Protein AF-A0AA42CI33-F1 (afdb_monomer_lite)

Sequence (125 aa):
MQRDSITRRTQLEQTLAGVERRLQGVLRAIEHGAWNDTLRARLTELETSKVDLTAQLATLADPSPVRLHPNAASLYAAKVAELEVSLNAPEIRDEAAEALRSLIERVALTPDPTAPDGLAAELHG

pLDDT: mean 88.12, std 9.66, range [56.12, 96.5]

Secondary structure (DSSP, 8-state):
-HHHHHHHHHHHHHHHHHHHHHHHHHHHHHHTT---HHHHHHHHHHHHHHHHHHHHHHHS---------TTHHHHHHHHHHHHHHHHT-TTTHHHHHHHHHHT-SEEEEEE-TTSTTSEEEEEE-

Radius of gyration: 27.32 Å; chains: 1; bounding box: 61×34×72 Å

Foldseek 3Di:
DLVVLVVVLVVLVVVLVVLVVVLVVLVVCVVVVDDDPVSVVSNVVSVVSNVVSVVVNVPRDDNDPPDCDPCNVVVVVVVVVVVVVVCCPPVNVVVSVVVVVVQFPDKDWDQDPPDPVRIDIDTDD

Organism: NCBI:txid2991712

Structure (mmCIF, N/CA/C/O backbone):
data_AF-A0AA42CI33-F1
#
_entry.id   AF-A0AA42CI33-F1
#
loop_
_atom_site.group_PDB
_atom_site.id
_atom_site.type_symbol
_atom_site.label_atom_id
_atom_site.label_alt_id
_atom_site.label_comp_id
_atom_site.label_asym_id
_atom_site.label_entity_id
_atom_site.label_seq_id
_atom_site.pdbx_PDB_ins_code
_atom_site.Cartn_x
_atom_site.Cartn_y
_atom_site.Cartn_z
_atom_site.occupancy
_atom_site.B_iso_or_equiv
_atom_site.auth_seq_id
_atom_site.auth_comp_id
_atom_site.auth_asym_id
_atom_site.auth_atom_id
_atom_site.pdbx_PDB_model_num
ATOM 1 N N . MET A 1 1 ? 15.545 -9.056 6.100 1.00 56.12 1 MET A N 1
ATOM 2 C CA . MET A 1 1 ? 15.711 -10.185 5.156 1.00 56.12 1 MET A CA 1
ATOM 3 C C . MET A 1 1 ? 14.537 -10.305 4.174 1.00 56.12 1 MET A C 1
ATOM 5 O O . MET A 1 1 ? 14.764 -10.025 3.010 1.00 56.12 1 MET A O 1
ATOM 9 N N . GLN A 1 2 ? 13.290 -10.619 4.579 1.00 59.41 2 GLN A N 1
ATOM 10 C CA . GLN A 1 2 ? 12.142 -10.730 3.636 1.00 59.41 2 GLN A CA 1
ATOM 11 C C . GLN A 1 2 ? 11.670 -9.381 3.045 1.00 59.41 2 GLN A C 1
ATOM 13 O O . GLN A 1 2 ? 11.250 -9.308 1.897 1.00 59.41 2 GLN A O 1
ATOM 18 N N . ARG A 1 3 ? 11.717 -8.294 3.829 1.00 56.12 3 ARG A N 1
ATOM 19 C CA . ARG A 1 3 ? 11.337 -6.947 3.357 1.00 56.12 3 ARG A CA 1
ATOM 20 C C . ARG A 1 3 ? 12.325 -6.403 2.321 1.00 56.12 3 ARG A C 1
ATOM 22 O O . ARG A 1 3 ? 11.911 -5.799 1.340 1.00 56.12 3 ARG A O 1
ATOM 29 N N . ASP A 1 4 ? 13.610 -6.690 2.507 1.00 65.62 4 ASP A N 1
ATOM 30 C CA . ASP A 1 4 ? 14.683 -6.202 1.635 1.00 65.62 4 ASP A CA 1
ATOM 31 C C . ASP A 1 4 ? 14.653 -6.882 0.257 1.00 65.62 4 ASP A C 1
ATOM 33 O O . ASP A 1 4 ? 14.947 -6.243 -0.752 1.00 65.62 4 ASP A O 1
ATOM 37 N N . SER A 1 5 ? 14.243 -8.157 0.189 1.00 71.62 5 SER A N 1
ATOM 38 C CA . SER A 1 5 ? 14.094 -8.878 -1.082 1.00 71.62 5 SER A CA 1
ATOM 39 C C . SER A 1 5 ? 12.897 -8.389 -1.901 1.00 71.62 5 SER A C 1
ATOM 41 O O . SER A 1 5 ? 13.019 -8.267 -3.119 1.00 71.62 5 SER A O 1
ATOM 43 N N . ILE A 1 6 ? 11.779 -8.046 -1.250 1.00 76.81 6 ILE A N 1
ATOM 44 C CA . ILE A 1 6 ? 10.595 -7.475 -1.912 1.00 76.81 6 ILE A CA 1
ATOM 45 C C . ILE A 1 6 ? 10.932 -6.103 -2.498 1.00 76.81 6 ILE A C 1
ATOM 47 O O . ILE A 1 6 ? 10.745 -5.896 -3.692 1.00 76.81 6 ILE A O 1
ATOM 51 N N . THR A 1 7 ? 11.509 -5.196 -1.701 1.00 80.81 7 THR A N 1
ATOM 52 C CA . THR A 1 7 ? 11.899 -3.856 -2.173 1.00 80.81 7 THR A CA 1
ATOM 53 C C . THR A 1 7 ? 12.873 -3.934 -3.349 1.00 80.81 7 THR A C 1
ATOM 55 O O . THR A 1 7 ? 12.708 -3.224 -4.342 1.00 80.81 7 THR A O 1
ATOM 58 N N . ARG A 1 8 ? 13.859 -4.839 -3.277 1.00 83.88 8 ARG A N 1
ATOM 59 C CA . ARG A 1 8 ? 14.834 -5.052 -4.354 1.00 83.88 8 ARG A CA 1
ATOM 60 C C . ARG A 1 8 ? 14.186 -5.591 -5.630 1.00 83.88 8 ARG A C 1
ATOM 62 O O . ARG A 1 8 ? 14.537 -5.134 -6.715 1.00 83.88 8 ARG A O 1
ATOM 69 N N . ARG A 1 9 ? 13.235 -6.524 -5.518 1.00 85.56 9 ARG A N 1
ATOM 70 C CA . ARG A 1 9 ? 12.482 -7.041 -6.669 1.00 85.56 9 ARG A CA 1
ATOM 71 C C . ARG A 1 9 ? 11.644 -5.942 -7.323 1.00 85.56 9 ARG A C 1
ATOM 73 O O . ARG A 1 9 ? 11.772 -5.738 -8.526 1.00 85.56 9 ARG A O 1
ATOM 80 N N . THR A 1 10 ? 10.884 -5.176 -6.537 1.00 86.88 10 THR A N 1
ATOM 81 C CA . THR A 1 10 ? 10.067 -4.058 -7.037 1.00 86.88 10 THR A CA 1
ATOM 82 C C . THR A 1 10 ? 10.913 -3.027 -7.787 1.00 86.88 10 THR A C 1
ATOM 84 O O . THR A 1 10 ? 10.518 -2.542 -8.846 1.00 86.88 10 THR A O 1
ATOM 87 N N . GLN A 1 11 ? 12.106 -2.703 -7.278 1.00 88.62 11 GLN A N 1
ATOM 88 C CA . GLN A 1 11 ? 13.014 -1.760 -7.934 1.00 88.62 11 GLN A CA 1
ATOM 89 C C . GLN A 1 11 ? 13.533 -2.286 -9.286 1.00 88.62 11 GLN A C 1
ATOM 91 O O . GLN A 1 11 ? 13.619 -1.528 -10.259 1.00 88.62 11 GLN A O 1
ATOM 96 N N . LEU A 1 12 ? 13.850 -3.582 -9.377 1.00 89.94 12 LEU A N 1
ATOM 97 C CA . LEU A 1 12 ? 14.273 -4.218 -10.629 1.00 89.94 12 LEU A CA 1
ATOM 98 C C . LEU A 1 12 ? 13.130 -4.288 -11.652 1.00 89.94 12 LEU A C 1
ATOM 100 O O . LEU A 1 12 ? 13.354 -3.979 -12.820 1.00 89.94 12 LEU A O 1
ATOM 104 N N . GLU A 1 13 ? 11.905 -4.599 -11.222 1.00 90.25 13 GLU A N 1
ATOM 105 C CA . GLU A 1 13 ? 10.705 -4.596 -12.075 1.00 90.25 13 GLU A CA 1
ATOM 106 C C . GLU A 1 13 ? 10.411 -3.194 -12.638 1.00 90.25 13 GLU A C 1
ATOM 108 O O . GLU A 1 13 ? 10.173 -3.039 -13.837 1.00 90.25 13 GLU A O 1
ATOM 113 N N . GLN A 1 14 ? 10.508 -2.146 -11.812 1.00 92.38 14 GLN A N 1
ATOM 114 C CA . GLN A 1 14 ? 10.354 -0.757 -12.266 1.00 92.38 14 GLN A CA 1
ATOM 115 C C . GLN A 1 14 ? 11.426 -0.358 -13.287 1.00 92.38 14 GLN A C 1
ATOM 117 O O . GLN A 1 14 ? 11.131 0.322 -14.277 1.00 92.38 14 GLN A O 1
ATOM 122 N N . THR A 1 15 ? 12.669 -0.789 -13.058 1.00 92.00 15 THR A N 1
ATOM 123 C CA . THR A 1 15 ? 13.790 -0.529 -13.968 1.00 92.00 15 THR A CA 1
ATOM 124 C C . THR A 1 15 ? 13.574 -1.240 -15.306 1.00 92.00 15 THR A C 1
ATOM 126 O O . THR A 1 15 ? 13.694 -0.604 -16.357 1.00 92.00 15 THR A O 1
ATOM 129 N N . LEU A 1 16 ? 13.161 -2.512 -15.279 1.00 93.50 16 LEU A N 1
ATOM 130 C CA . LEU A 1 16 ? 12.819 -3.299 -16.466 1.00 93.50 16 LEU A CA 1
ATOM 131 C C . LEU A 1 16 ? 11.687 -2.640 -17.267 1.00 93.50 16 LEU A C 1
ATOM 133 O O . LEU A 1 16 ? 11.844 -2.396 -18.462 1.00 93.50 16 LEU A O 1
ATOM 137 N N . ALA A 1 17 ? 10.603 -2.228 -16.605 1.00 93.31 17 ALA A N 1
ATOM 138 C CA . ALA A 1 17 ? 9.501 -1.508 -17.245 1.00 93.31 17 ALA A CA 1
ATOM 139 C C . ALA A 1 17 ? 9.942 -0.162 -17.859 1.00 93.31 17 ALA A C 1
ATOM 141 O O . ALA A 1 17 ? 9.371 0.319 -18.842 1.00 93.31 17 ALA A O 1
ATO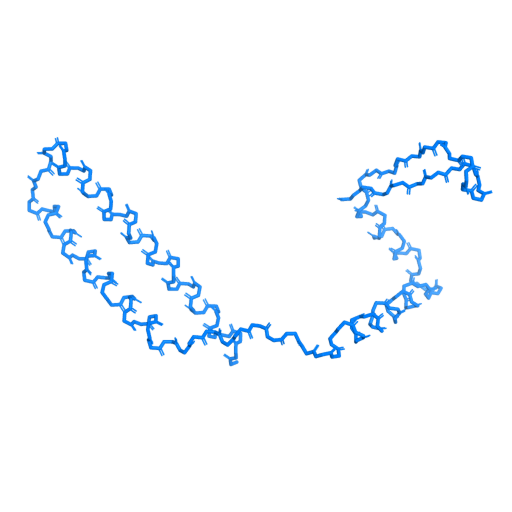M 142 N N . GLY A 1 18 ? 10.955 0.493 -17.284 1.00 95.38 18 GLY A N 1
ATOM 143 C CA . GLY A 1 18 ? 11.588 1.679 -17.866 1.00 95.38 18 GLY A CA 1
ATOM 144 C C . GLY A 1 18 ? 12.358 1.370 -19.153 1.00 95.38 18 GLY A C 1
ATOM 145 O O . GLY A 1 18 ? 12.221 2.098 -20.139 1.00 95.38 18 GLY A O 1
ATOM 146 N N . VAL A 1 19 ? 13.138 0.287 -19.161 1.00 94.94 19 VAL A N 1
ATOM 147 C CA . VAL A 1 19 ? 13.888 -0.190 -20.335 1.00 94.94 19 VAL A CA 1
ATOM 148 C C . VAL A 1 19 ? 12.939 -0.602 -21.460 1.00 94.94 19 VAL A C 1
ATOM 150 O O . VAL A 1 19 ? 13.131 -0.183 -22.599 1.00 94.94 19 VAL A O 1
ATOM 153 N N . GLU A 1 20 ? 11.863 -1.326 -21.152 1.00 94.06 20 GLU A N 1
ATOM 154 C CA . GLU A 1 20 ? 10.869 -1.747 -22.144 1.00 94.06 20 GLU A CA 1
ATOM 155 C C . GLU A 1 20 ? 10.150 -0.563 -22.794 1.00 94.06 20 GLU A C 1
ATOM 157 O O . GLU A 1 20 ? 9.990 -0.534 -24.014 1.00 94.06 20 GLU A O 1
ATOM 162 N N . ARG A 1 21 ? 9.797 0.472 -22.021 1.00 96.44 21 ARG A N 1
ATOM 163 C CA . ARG A 1 21 ? 9.240 1.715 -22.582 1.00 96.44 21 ARG A CA 1
ATOM 164 C C . ARG A 1 21 ? 10.211 2.410 -23.537 1.00 96.44 21 ARG A C 1
ATOM 166 O O . ARG A 1 21 ? 9.787 2.932 -24.566 1.00 96.44 21 ARG A O 1
ATOM 173 N N . ARG A 1 22 ? 11.509 2.414 -23.223 1.00 93.69 22 ARG A N 1
ATOM 174 C CA . ARG A 1 22 ? 12.544 2.992 -24.097 1.00 93.69 22 ARG A CA 1
ATOM 175 C C . ARG A 1 22 ? 12.733 2.166 -25.370 1.00 93.69 22 ARG A C 1
ATOM 177 O O . ARG A 1 22 ? 12.829 2.763 -26.436 1.00 93.69 22 ARG A O 1
ATOM 184 N N . LEU A 1 23 ? 12.716 0.833 -25.274 1.00 93.12 23 LEU A N 1
ATOM 185 C CA . LEU A 1 23 ? 12.732 -0.068 -26.435 1.00 93.12 23 LEU A CA 1
ATOM 186 C C . LEU A 1 23 ? 11.547 0.205 -27.361 1.00 93.12 23 LEU A C 1
ATOM 188 O O . LEU A 1 23 ? 11.740 0.401 -28.555 1.00 93.12 23 LEU A O 1
ATOM 192 N N . GLN A 1 24 ? 10.339 0.316 -26.804 1.00 92.31 24 GLN A N 1
ATOM 193 C CA . GLN A 1 24 ? 9.140 0.682 -27.564 1.00 92.31 24 GLN A CA 1
ATOM 194 C C . GLN A 1 24 ? 9.291 2.039 -28.266 1.00 92.31 24 GLN A C 1
ATOM 196 O O . GLN A 1 24 ? 8.864 2.195 -29.406 1.00 92.31 24 GLN A O 1
ATOM 201 N N . GLY A 1 25 ? 9.931 3.019 -27.622 1.00 90.88 25 GLY A N 1
ATOM 202 C CA . GLY A 1 25 ? 10.237 4.309 -28.244 1.00 90.88 25 GLY A CA 1
ATOM 203 C C . GLY A 1 25 ? 11.210 4.200 -29.423 1.00 90.88 25 GLY A C 1
ATOM 204 O O . GLY A 1 25 ? 10.977 4.813 -30.463 1.00 90.88 25 GLY A O 1
ATOM 205 N N . VAL A 1 26 ? 12.270 3.396 -29.286 1.00 89.06 26 VAL A N 1
ATOM 206 C CA . VAL A 1 26 ? 13.230 3.139 -30.375 1.00 89.06 26 VAL A CA 1
ATOM 207 C C . VAL A 1 26 ? 12.549 2.417 -31.539 1.00 89.06 26 VAL A C 1
ATOM 209 O O . VAL A 1 26 ? 12.728 2.826 -32.680 1.00 89.06 26 VAL A O 1
ATOM 212 N N . LEU A 1 27 ? 11.715 1.411 -31.264 1.00 88.38 27 LEU A N 1
ATOM 213 C CA . LEU A 1 27 ? 10.955 0.695 -32.294 1.00 88.38 27 LEU A CA 1
ATOM 214 C C . LEU A 1 27 ? 10.024 1.630 -33.076 1.00 88.38 27 LEU A C 1
ATOM 216 O O . LEU A 1 27 ? 10.053 1.618 -34.302 1.00 88.38 27 LEU A O 1
ATOM 220 N N . ARG A 1 28 ? 9.287 2.519 -32.399 1.00 89.69 28 ARG A N 1
ATOM 221 C CA . ARG A 1 28 ? 8.460 3.530 -33.085 1.00 89.69 28 ARG A CA 1
ATOM 222 C C . ARG A 1 28 ? 9.283 4.472 -33.960 1.00 89.69 28 ARG A C 1
ATOM 224 O O . ARG A 1 28 ? 8.854 4.835 -35.048 1.00 89.69 28 ARG A O 1
ATOM 231 N N . ALA A 1 29 ? 10.470 4.881 -33.512 1.00 87.00 29 ALA A N 1
ATOM 232 C CA . ALA A 1 29 ? 11.346 5.717 -34.331 1.00 87.00 29 ALA A CA 1
ATOM 233 C C . ALA A 1 29 ? 11.754 4.998 -35.632 1.00 87.00 29 ALA A C 1
ATOM 235 O O . ALA A 1 29 ? 11.756 5.616 -36.697 1.00 87.00 29 ALA A O 1
ATOM 236 N N . ILE A 1 30 ? 12.010 3.687 -35.557 1.00 86.94 30 ILE A N 1
ATOM 237 C CA . ILE A 1 30 ? 12.303 2.839 -36.721 1.00 86.94 30 ILE A CA 1
ATOM 238 C C . ILE A 1 30 ? 11.090 2.746 -37.653 1.00 86.94 30 ILE A C 1
ATOM 240 O O . ILE A 1 30 ? 11.249 2.899 -38.862 1.00 86.94 30 ILE A O 1
ATOM 244 N N . GLU A 1 31 ? 9.884 2.549 -37.112 1.00 86.69 31 GLU A N 1
ATOM 245 C CA . GLU A 1 31 ? 8.633 2.530 -37.892 1.00 86.69 31 GLU A CA 1
ATOM 246 C C . GLU A 1 31 ? 8.412 3.838 -38.667 1.00 86.69 31 GLU A C 1
ATOM 248 O O . GLU A 1 31 ? 7.907 3.826 -39.788 1.00 86.69 31 GLU A O 1
ATOM 253 N N . HIS A 1 32 ? 8.850 4.967 -38.107 1.00 85.94 32 HIS A N 1
ATOM 254 C CA . HIS A 1 32 ? 8.818 6.277 -38.759 1.00 85.94 32 HIS A CA 1
ATOM 255 C C . HIS A 1 32 ? 10.019 6.550 -39.686 1.00 85.94 32 HIS A C 1
ATOM 257 O O . HIS A 1 32 ? 10.188 7.673 -40.159 1.00 85.94 32 HIS A O 1
ATOM 263 N N . GLY A 1 33 ? 10.848 5.540 -39.969 1.00 83.62 33 GLY A N 1
ATOM 264 C CA . GLY A 1 33 ? 11.967 5.624 -40.910 1.00 83.62 33 GLY A CA 1
ATOM 265 C C . GLY A 1 33 ? 13.245 6.241 -40.338 1.00 83.62 33 GLY A C 1
ATOM 266 O O . GLY A 1 33 ? 14.208 6.446 -41.078 1.00 83.62 33 GLY A O 1
ATOM 267 N N . ALA A 1 34 ? 13.298 6.523 -39.033 1.00 78.62 34 ALA A N 1
ATOM 268 C CA . ALA A 1 34 ? 14.513 6.978 -38.373 1.00 78.62 34 ALA A CA 1
ATOM 269 C C . ALA A 1 34 ? 15.365 5.762 -37.979 1.00 78.62 34 ALA A C 1
ATOM 271 O O . ALA A 1 34 ? 15.168 5.157 -36.928 1.00 78.62 34 ALA A O 1
ATOM 272 N N . TRP A 1 35 ? 16.333 5.405 -38.826 1.00 85.06 35 TRP A N 1
ATOM 273 C CA . TRP A 1 35 ? 17.357 4.407 -38.513 1.00 85.06 35 TRP A CA 1
ATOM 274 C C . TRP A 1 35 ? 18.751 4.984 -38.735 1.00 85.06 35 TRP A C 1
ATOM 276 O O . TRP A 1 35 ? 19.067 5.487 -39.811 1.00 85.06 35 TRP A O 1
ATOM 286 N N . ASN A 1 36 ? 19.589 4.917 -37.704 1.00 87.81 36 ASN A N 1
ATOM 287 C CA . ASN A 1 36 ? 20.984 5.342 -37.747 1.00 87.81 36 ASN A CA 1
ATOM 288 C C . ASN A 1 36 ? 21.820 4.505 -36.766 1.00 87.81 36 ASN A C 1
ATOM 290 O O . ASN A 1 36 ? 21.280 3.779 -35.926 1.00 87.81 36 ASN A O 1
ATOM 294 N N . ASP A 1 37 ? 23.144 4.614 -36.858 1.00 85.69 37 ASP A N 1
ATOM 295 C CA . ASP A 1 37 ? 24.057 3.817 -36.031 1.00 85.69 37 ASP A CA 1
ATOM 296 C C . ASP A 1 37 ? 23.917 4.106 -34.529 1.00 85.69 37 ASP A C 1
ATOM 298 O O . ASP A 1 37 ? 24.097 3.210 -33.704 1.00 85.69 37 ASP A O 1
ATOM 302 N N . THR A 1 38 ? 23.504 5.320 -34.157 1.00 86.38 38 THR A N 1
ATOM 303 C CA . THR A 1 38 ? 23.209 5.679 -32.764 1.00 86.38 38 THR A CA 1
ATOM 304 C C . THR A 1 38 ? 21.994 4.921 -32.224 1.00 86.38 38 THR A C 1
ATOM 306 O O . THR A 1 38 ? 22.033 4.418 -31.102 1.00 86.38 38 THR A O 1
ATOM 309 N N . LEU A 1 39 ? 20.925 4.792 -33.015 1.00 86.94 39 LEU A N 1
ATOM 310 C CA . LEU A 1 39 ? 19.729 4.033 -32.644 1.00 86.94 39 LEU A CA 1
ATOM 311 C C . LEU A 1 39 ? 20.012 2.536 -32.571 1.00 86.94 39 LEU A C 1
ATOM 313 O O . LEU A 1 39 ? 19.529 1.882 -31.650 1.00 86.94 39 LEU A O 1
ATOM 317 N N . ARG A 1 40 ? 20.845 2.010 -33.476 1.00 86.62 40 ARG A N 1
ATOM 318 C CA . ARG A 1 40 ? 21.327 0.626 -33.407 1.00 86.62 40 ARG A CA 1
ATOM 319 C C . ARG A 1 40 ? 22.074 0.368 -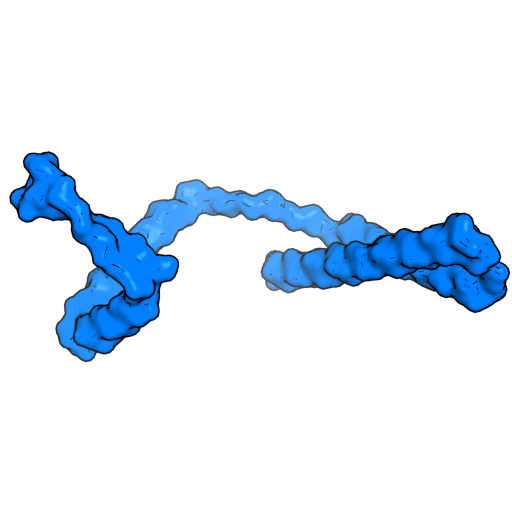32.098 1.00 86.62 40 ARG A C 1
ATOM 321 O O . ARG A 1 40 ? 21.730 -0.567 -31.385 1.00 86.62 40 ARG A O 1
ATOM 328 N N . ALA A 1 41 ? 23.048 1.215 -31.758 1.00 89.69 41 ALA A N 1
ATOM 329 C CA . ALA A 1 41 ? 23.810 1.084 -30.517 1.00 89.69 41 ALA A CA 1
ATOM 330 C C . ALA A 1 41 ? 22.903 1.171 -29.278 1.00 89.69 41 ALA A C 1
ATOM 332 O O . ALA A 1 41 ? 23.026 0.366 -28.354 1.00 89.69 41 ALA A O 1
ATOM 333 N N . ARG A 1 42 ? 21.940 2.103 -29.287 1.00 89.56 42 ARG A N 1
ATOM 334 C CA . ARG A 1 42 ? 20.972 2.265 -28.199 1.00 89.56 42 ARG A CA 1
ATOM 335 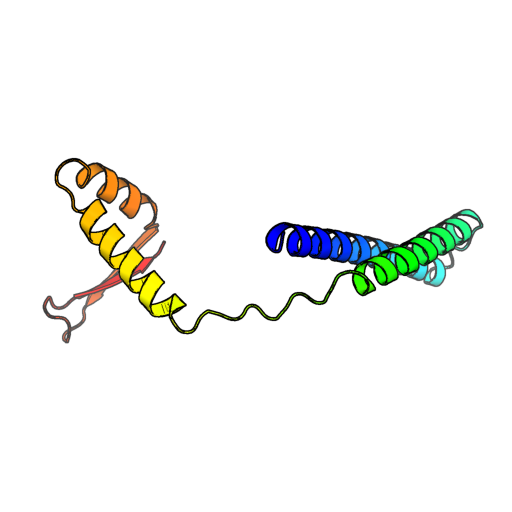C C . ARG A 1 42 ? 20.033 1.068 -28.059 1.00 89.56 42 ARG A C 1
ATOM 337 O O . ARG A 1 42 ? 19.708 0.690 -26.937 1.00 89.56 42 ARG A O 1
ATOM 344 N N . LEU A 1 43 ? 19.595 0.479 -29.171 1.00 91.75 43 LEU A N 1
ATOM 345 C CA . LEU A 1 43 ? 18.775 -0.730 -29.174 1.00 91.75 43 LEU A CA 1
ATOM 346 C C . LEU A 1 43 ? 19.537 -1.896 -28.533 1.00 91.75 43 LEU A C 1
ATOM 348 O O . LEU A 1 43 ? 19.033 -2.492 -27.587 1.00 91.75 43 LEU A O 1
ATOM 352 N N . THR A 1 44 ? 20.775 -2.148 -28.968 1.00 92.69 44 THR A N 1
ATOM 353 C CA . THR A 1 44 ? 21.626 -3.213 -28.413 1.00 92.69 44 THR A CA 1
ATOM 354 C C . THR A 1 44 ? 21.880 -3.037 -26.913 1.00 92.69 44 THR A C 1
ATOM 356 O O . THR A 1 44 ? 21.814 -4.004 -26.153 1.00 92.69 44 THR A O 1
ATOM 359 N N . GLU A 1 45 ? 22.134 -1.807 -26.459 1.00 94.38 45 GLU A N 1
ATOM 360 C CA . GLU A 1 45 ? 22.310 -1.492 -25.035 1.00 94.38 45 GLU A CA 1
ATOM 361 C C . GLU A 1 45 ? 21.045 -1.819 -24.224 1.00 94.38 45 GLU A C 1
ATOM 363 O O . GLU A 1 45 ? 21.112 -2.482 -23.187 1.00 94.38 45 GLU A O 1
ATOM 368 N N . LEU A 1 46 ? 19.877 -1.385 -24.708 1.00 94.00 46 LEU A N 1
ATOM 369 C CA . LEU A 1 46 ? 18.602 -1.617 -24.033 1.00 94.00 46 LEU A CA 1
ATOM 370 C C . LEU A 1 46 ? 18.211 -3.101 -24.024 1.00 94.00 46 LEU A C 1
ATOM 372 O O . LEU A 1 46 ? 17.700 -3.582 -23.014 1.00 94.00 46 LEU A O 1
ATOM 376 N N . GLU A 1 47 ? 18.472 -3.837 -25.104 1.00 93.31 47 GLU A N 1
ATOM 377 C CA . GLU A 1 47 ? 18.260 -5.288 -25.166 1.00 93.31 47 GLU A CA 1
ATOM 378 C C . GLU A 1 47 ? 19.162 -6.027 -24.174 1.00 93.31 47 GLU A C 1
ATOM 380 O O . GLU A 1 47 ? 18.687 -6.880 -23.424 1.00 93.31 47 GLU A O 1
ATOM 385 N N . THR A 1 48 ? 20.437 -5.642 -24.093 1.00 95.88 48 THR A N 1
ATOM 386 C CA . THR A 1 48 ? 21.384 -6.212 -23.123 1.00 95.88 48 THR A CA 1
ATOM 387 C C . THR A 1 48 ? 20.924 -5.946 -21.690 1.00 95.88 48 THR A C 1
ATOM 389 O O . THR A 1 48 ? 20.873 -6.861 -20.868 1.00 95.88 48 THR A O 1
ATOM 392 N N . SER A 1 49 ? 20.512 -4.709 -21.397 1.00 93.38 49 SER A N 1
ATOM 393 C CA . SER A 1 49 ? 19.984 -4.337 -20.082 1.00 93.38 49 SER A CA 1
ATOM 394 C C . SER A 1 49 ? 18.703 -5.104 -19.739 1.00 93.38 49 SER A C 1
ATOM 396 O O . SER A 1 49 ? 18.543 -5.544 -18.602 1.00 93.38 49 SER A O 1
ATOM 398 N N . LYS A 1 50 ? 17.811 -5.331 -20.714 1.00 94.06 50 LYS A N 1
ATOM 399 C CA . LYS A 1 50 ? 16.604 -6.146 -20.525 1.00 94.06 50 LYS A CA 1
ATOM 400 C C . LYS A 1 50 ? 16.956 -7.580 -20.125 1.00 94.06 50 LYS A C 1
ATOM 402 O O . LYS A 1 50 ? 16.362 -8.104 -19.182 1.00 94.06 50 LYS A O 1
ATOM 407 N N . VAL A 1 51 ? 17.897 -8.207 -20.832 1.00 95.38 51 VAL A N 1
ATOM 408 C CA . VAL A 1 51 ? 18.336 -9.583 -20.551 1.00 95.38 51 VAL A CA 1
ATOM 409 C C . VAL A 1 51 ? 18.910 -9.688 -19.140 1.00 95.38 51 VAL A C 1
ATOM 411 O O . VAL A 1 51 ? 18.487 -10.557 -18.379 1.00 95.38 51 VAL A O 1
ATOM 414 N N . ASP A 1 52 ? 19.803 -8.772 -18.766 1.00 93.38 52 ASP A N 1
ATOM 415 C CA . ASP A 1 52 ? 20.438 -8.770 -17.447 1.00 93.38 52 ASP A CA 1
ATOM 416 C C . ASP A 1 52 ? 19.422 -8.566 -16.310 1.00 93.38 52 ASP A C 1
ATOM 418 O O . ASP A 1 52 ? 19.370 -9.350 -15.364 1.00 93.38 52 ASP A O 1
ATOM 422 N N . LEU A 1 53 ? 18.525 -7.581 -16.435 1.00 92.62 53 LEU A N 1
ATOM 423 C CA . LEU A 1 53 ? 17.475 -7.330 -15.440 1.00 92.62 53 LEU A CA 1
ATOM 424 C C . LEU A 1 53 ? 16.516 -8.519 -15.292 1.00 92.62 53 LEU A C 1
ATOM 426 O O . LEU A 1 53 ? 16.109 -8.853 -14.178 1.00 92.62 53 LEU A O 1
ATOM 430 N N . THR A 1 54 ? 16.176 -9.181 -16.400 1.00 90.31 54 THR A N 1
ATOM 431 C CA . THR A 1 54 ? 15.309 -10.368 -16.383 1.00 90.31 54 THR A CA 1
ATOM 432 C C . THR A 1 54 ? 16.007 -11.548 -15.705 1.00 90.31 54 THR A C 1
ATOM 434 O O . THR A 1 54 ? 15.390 -12.246 -14.902 1.00 90.31 54 THR A O 1
ATOM 437 N N . ALA A 1 55 ? 17.304 -11.744 -15.964 1.00 90.88 55 ALA A N 1
ATOM 438 C CA . ALA A 1 55 ? 18.101 -12.767 -15.294 1.00 90.88 55 ALA A CA 1
ATOM 439 C C . ALA A 1 55 ? 18.200 -12.498 -13.784 1.00 90.88 55 ALA A C 1
ATOM 441 O O . ALA A 1 55 ? 17.947 -13.395 -12.982 1.00 90.88 55 ALA A O 1
ATOM 442 N N . GLN A 1 56 ? 18.474 -11.253 -13.379 1.00 89.00 56 GLN A N 1
ATOM 443 C CA . GLN A 1 56 ? 18.497 -10.856 -11.968 1.00 89.00 56 GLN A CA 1
ATOM 444 C C . GLN A 1 56 ? 17.151 -11.118 -11.274 1.00 89.00 56 GLN A C 1
ATOM 446 O O . GLN A 1 56 ? 17.126 -11.674 -10.173 1.00 89.00 56 GLN A O 1
ATOM 451 N N . LEU A 1 57 ? 16.029 -10.789 -11.922 1.00 88.19 57 LEU A N 1
ATOM 452 C CA . LEU A 1 57 ? 14.690 -11.087 -11.404 1.00 88.19 57 LEU A CA 1
ATOM 453 C C . LEU A 1 57 ? 14.429 -12.589 -11.267 1.00 88.19 57 LEU A C 1
ATOM 455 O O . LEU A 1 57 ? 13.845 -13.000 -10.269 1.00 88.19 57 LEU A O 1
ATOM 459 N N . ALA A 1 58 ? 14.900 -13.407 -12.211 1.00 86.12 58 ALA A N 1
ATOM 460 C CA . ALA A 1 58 ? 14.774 -14.862 -12.139 1.00 86.12 58 ALA A CA 1
ATOM 461 C C . ALA A 1 58 ? 15.605 -15.479 -10.997 1.00 86.12 58 ALA A C 1
ATOM 463 O O . ALA A 1 58 ? 15.220 -16.508 -10.444 1.00 86.12 58 ALA A O 1
ATOM 464 N N . THR A 1 59 ? 16.730 -14.857 -10.618 1.00 85.00 59 THR A N 1
ATOM 465 C CA . THR A 1 59 ? 17.536 -15.305 -9.464 1.00 85.00 59 THR A CA 1
ATOM 466 C C . THR A 1 59 ? 16.952 -14.907 -8.109 1.00 85.00 59 THR A C 1
ATOM 468 O O . THR A 1 59 ? 17.280 -15.521 -7.092 1.00 85.00 59 THR A O 1
ATOM 471 N N . LEU A 1 60 ? 16.084 -13.893 -8.068 1.00 79.50 60 LEU A N 1
ATOM 472 C CA . LEU A 1 60 ? 15.359 -13.537 -6.856 1.00 79.50 60 LEU A CA 1
ATOM 473 C C . LEU A 1 60 ? 14.240 -14.556 -6.651 1.00 79.50 60 LEU A C 1
ATOM 475 O O . LEU A 1 60 ? 13.300 -14.606 -7.441 1.00 79.50 60 LEU A O 1
ATOM 479 N N . ALA A 1 61 ? 14.350 -15.356 -5.583 1.00 64.62 61 ALA A N 1
ATOM 480 C CA . ALA A 1 61 ? 13.313 -16.303 -5.182 1.00 64.62 61 ALA A CA 1
ATOM 481 C C . ALA A 1 61 ? 11.939 -15.624 -5.240 1.00 64.62 61 ALA A C 1
ATOM 483 O O . ALA A 1 61 ? 11.780 -14.510 -4.726 1.00 64.62 61 ALA A O 1
ATOM 484 N N . ASP A 1 62 ? 10.981 -16.285 -5.895 1.00 64.25 62 ASP A N 1
ATOM 485 C CA . ASP A 1 62 ? 9.630 -15.760 -6.064 1.00 64.25 62 ASP A CA 1
ATOM 486 C C . ASP A 1 62 ? 9.105 -15.334 -4.687 1.00 64.25 62 ASP A C 1
ATOM 488 O O . ASP A 1 62 ? 9.279 -16.092 -3.718 1.00 64.25 62 ASP A O 1
ATOM 492 N N . PRO A 1 63 ? 8.555 -14.113 -4.535 1.00 58.84 63 PRO A N 1
ATOM 493 C CA . PRO A 1 63 ? 8.045 -13.691 -3.248 1.00 58.84 63 PRO A CA 1
ATOM 494 C C . PRO A 1 63 ? 6.979 -14.705 -2.854 1.00 58.84 63 PRO A C 1
ATOM 496 O O . PRO A 1 63 ? 5.928 -14.790 -3.486 1.00 58.84 63 PRO A O 1
ATOM 499 N N . SER A 1 64 ? 7.291 -15.515 -1.836 1.00 58.59 64 SER A N 1
ATOM 500 C CA . SER A 1 64 ? 6.342 -16.469 -1.271 1.00 58.59 64 SER A CA 1
ATOM 501 C C . SER A 1 64 ? 5.020 -15.728 -1.088 1.00 58.59 64 SER A C 1
ATOM 503 O O . SER A 1 64 ? 5.058 -14.614 -0.542 1.00 58.59 64 SER A O 1
ATOM 505 N N . PRO A 1 65 ? 3.890 -16.271 -1.583 1.00 63.62 65 PRO A N 1
ATOM 506 C CA . PRO A 1 65 ? 2.613 -15.583 -1.509 1.00 63.62 65 PRO A CA 1
ATOM 507 C C . PRO A 1 65 ? 2.429 -15.104 -0.078 1.00 63.62 65 PRO A C 1
ATOM 509 O O . PRO A 1 65 ? 2.716 -15.860 0.856 1.00 63.62 65 PRO A O 1
ATOM 512 N N . VAL A 1 66 ? 2.026 -13.841 0.094 1.00 65.00 66 VAL A N 1
ATOM 513 C CA . VAL A 1 66 ? 1.798 -13.256 1.417 1.00 65.00 66 VAL A CA 1
ATOM 514 C C . VAL A 1 66 ? 0.758 -14.123 2.121 1.00 65.00 66 VAL A C 1
ATOM 516 O O . VAL A 1 66 ? -0.444 -13.981 1.918 1.00 65.00 66 VAL A O 1
ATOM 519 N N . ARG A 1 67 ? 1.228 -15.083 2.918 1.00 64.38 67 ARG A N 1
ATOM 520 C CA . ARG A 1 67 ? 0.369 -15.928 3.731 1.00 64.38 67 ARG A CA 1
ATOM 521 C C . ARG A 1 67 ? 0.008 -15.110 4.949 1.00 64.38 67 ARG A C 1
ATOM 523 O O . ARG A 1 67 ? 0.826 -14.945 5.853 1.00 64.38 67 ARG A O 1
ATOM 530 N N . LEU A 1 68 ? -1.216 -14.592 4.960 1.00 68.38 68 LEU A N 1
ATOM 531 C CA . LEU A 1 68 ? -1.811 -14.090 6.187 1.00 68.38 68 LEU A CA 1
ATOM 532 C C . LEU A 1 68 ? -1.795 -15.237 7.197 1.00 68.38 68 LEU A C 1
ATOM 534 O O . LEU A 1 68 ? -2.291 -16.331 6.925 1.00 68.38 68 LEU A O 1
ATOM 538 N N . HIS A 1 69 ? -1.154 -15.006 8.340 1.00 77.12 69 HIS A N 1
ATOM 539 C CA . HIS A 1 69 ? -1.178 -15.980 9.418 1.00 77.12 69 HIS A CA 1
ATOM 540 C C . HIS A 1 69 ? -2.647 -16.207 9.820 1.00 77.12 69 HIS A C 1
ATOM 542 O O . HIS A 1 69 ? -3.377 -15.220 9.924 1.00 77.12 69 HIS A O 1
ATOM 548 N N . PRO A 1 70 ? -3.101 -17.446 10.087 1.00 81.12 70 PRO A N 1
ATOM 549 C CA . PRO A 1 70 ? -4.502 -17.708 10.438 1.00 81.12 70 PRO A CA 1
ATOM 550 C C . PRO A 1 70 ? -5.011 -16.841 11.601 1.00 81.12 70 PRO A C 1
ATOM 552 O O . PRO A 1 70 ? -6.164 -16.434 11.623 1.00 81.12 70 PRO A O 1
ATOM 555 N N . ASN A 1 71 ? -4.116 -16.498 12.533 1.00 86.50 71 ASN A N 1
ATOM 556 C CA . ASN A 1 71 ? -4.412 -15.646 13.688 1.00 86.50 71 ASN A CA 1
ATOM 557 C C . ASN A 1 71 ? -4.222 -14.130 13.447 1.00 86.50 71 ASN A C 1
ATOM 559 O O . ASN A 1 71 ? -4.339 -13.341 14.379 1.00 86.50 71 ASN A O 1
ATOM 563 N N . ALA A 1 72 ? -3.856 -13.694 12.238 1.00 87.12 72 ALA A N 1
ATOM 564 C CA . ALA A 1 72 ? -3.540 -12.288 11.971 1.00 87.12 72 ALA A CA 1
ATOM 565 C C . ALA A 1 72 ? -4.761 -11.377 12.162 1.00 87.12 72 ALA A C 1
ATOM 567 O O . ALA A 1 72 ? -4.628 -10.308 12.749 1.00 87.12 72 ALA A O 1
ATOM 568 N N . ALA A 1 73 ? -5.944 -11.820 11.725 1.00 88.56 73 ALA A N 1
ATOM 569 C CA . ALA A 1 73 ? -7.187 -11.070 11.895 1.00 88.56 73 ALA A CA 1
ATOM 570 C C . ALA A 1 73 ? -7.538 -10.884 13.379 1.00 88.56 73 ALA A C 1
ATOM 572 O O . ALA A 1 73 ? -7.818 -9.771 13.815 1.00 88.56 73 ALA A O 1
ATOM 573 N N . SER A 1 74 ? -7.452 -11.955 14.171 1.00 91.81 74 SER A N 1
ATOM 574 C CA . SER A 1 74 ? -7.734 -11.905 15.608 1.00 91.81 74 SER A CA 1
ATOM 575 C C . SER A 1 74 ? -6.716 -11.055 16.367 1.00 91.81 74 SER A C 1
ATOM 577 O O . SER A 1 74 ? -7.100 -10.283 17.241 1.00 91.81 74 SER A O 1
ATOM 579 N N . LEU A 1 75 ? -5.428 -11.139 16.014 1.00 93.25 75 LEU A N 1
ATOM 580 C CA . LEU A 1 75 ? -4.398 -10.293 16.615 1.00 93.25 75 LEU A CA 1
ATOM 581 C C . LEU A 1 75 ? -4.604 -8.816 16.262 1.00 93.25 75 LEU A C 1
ATOM 583 O O . LEU A 1 75 ? -4.473 -7.962 17.133 1.00 93.25 75 LEU A O 1
ATOM 587 N N . TYR A 1 76 ? -4.942 -8.516 15.007 1.00 91.44 76 TYR A N 1
ATOM 588 C CA . TYR A 1 76 ? -5.260 -7.157 14.582 1.00 91.44 76 TYR A CA 1
ATOM 589 C C . TYR A 1 76 ? -6.462 -6.606 15.354 1.00 91.44 76 TYR A C 1
ATOM 591 O O . TYR A 1 76 ? -6.358 -5.529 15.932 1.00 91.44 76 TYR A O 1
ATOM 599 N N . ALA A 1 77 ? -7.554 -7.371 15.453 1.00 93.19 77 ALA A N 1
ATOM 600 C CA . ALA A 1 77 ? -8.731 -6.981 16.227 1.00 93.19 77 ALA A CA 1
ATOM 601 C C . ALA A 1 77 ? -8.387 -6.715 17.703 1.00 93.19 77 ALA A C 1
ATOM 603 O O . ALA A 1 77 ? -8.795 -5.69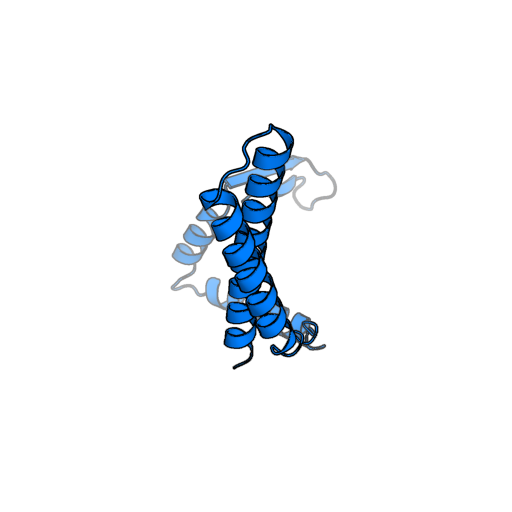7 18.254 1.00 93.19 77 ALA A O 1
ATOM 604 N N . ALA A 1 78 ? -7.570 -7.575 18.323 1.00 95.44 78 ALA A N 1
ATOM 605 C CA . ALA A 1 78 ? -7.107 -7.371 19.694 1.00 95.44 78 ALA A CA 1
ATOM 606 C C . ALA A 1 78 ? -6.273 -6.087 19.843 1.00 95.44 78 ALA A C 1
ATOM 608 O O . ALA A 1 78 ? -6.440 -5.356 20.815 1.00 95.44 78 ALA A O 1
ATOM 609 N N . LYS A 1 79 ? -5.404 -5.783 18.870 1.00 95.00 79 LYS A N 1
ATOM 610 C CA . LYS A 1 79 ? -4.595 -4.557 18.875 1.00 95.00 79 LYS A CA 1
ATOM 611 C C . LYS A 1 79 ? -5.411 -3.292 18.641 1.00 95.00 79 LYS A C 1
ATOM 613 O O . LYS A 1 79 ? -5.115 -2.279 19.265 1.00 95.00 79 LYS A O 1
ATOM 618 N N . VAL A 1 80 ? -6.440 -3.346 17.800 1.00 96.38 80 VAL A N 1
ATOM 619 C CA . VAL A 1 80 ? -7.371 -2.224 17.617 1.00 96.38 80 VAL A CA 1
ATOM 620 C C . VAL A 1 80 ? -8.174 -1.975 18.893 1.00 96.38 80 VAL A C 1
ATOM 622 O O . VAL A 1 80 ? -8.266 -0.830 19.319 1.00 96.38 80 VAL A O 1
ATOM 625 N N . ALA A 1 81 ? -8.672 -3.025 19.551 1.00 95.38 81 ALA A N 1
ATOM 626 C CA . ALA A 1 81 ? -9.386 -2.886 20.821 1.00 95.38 81 ALA A CA 1
ATOM 627 C C . ALA A 1 81 ? -8.489 -2.308 21.935 1.00 95.38 81 ALA A C 1
ATOM 629 O O . ALA A 1 81 ? -8.902 -1.429 22.685 1.00 95.38 81 ALA A O 1
ATOM 630 N N . GLU A 1 82 ? -7.234 -2.760 22.027 1.00 96.00 82 GLU A N 1
ATOM 631 C CA . GLU A 1 82 ? -6.247 -2.215 22.972 1.00 96.00 82 GLU A CA 1
ATOM 632 C C . GLU A 1 82 ? -5.947 -0.730 22.696 1.00 96.00 82 GLU A C 1
ATOM 634 O O . GLU A 1 82 ? -5.839 0.076 23.626 1.00 96.00 82 GLU A O 1
ATOM 639 N N . LEU A 1 83 ? -5.848 -0.354 21.418 1.00 94.06 83 LEU A N 1
ATOM 640 C CA . LEU A 1 83 ? -5.664 1.033 21.006 1.00 94.06 83 LEU A CA 1
ATOM 641 C C . LEU A 1 83 ? -6.876 1.897 21.376 1.00 94.06 83 LEU A C 1
ATOM 643 O O . LEU A 1 83 ? -6.690 2.971 21.934 1.00 94.06 83 LEU A O 1
ATOM 647 N N . GLU A 1 84 ? -8.098 1.427 21.120 1.00 93.62 84 GLU A N 1
ATOM 648 C CA . GLU A 1 84 ? -9.333 2.129 21.489 1.00 93.62 84 GLU A CA 1
ATOM 649 C C . GLU A 1 84 ? -9.389 2.425 22.994 1.00 93.62 84 GLU A C 1
ATOM 651 O O . GLU A 1 84 ? -9.677 3.553 23.397 1.00 93.62 84 GLU A O 1
ATOM 656 N N . VAL A 1 85 ? -9.053 1.440 23.834 1.00 94.62 85 VAL A N 1
ATOM 657 C CA . VAL A 1 85 ? -8.981 1.630 25.291 1.00 94.62 85 VAL A CA 1
ATOM 658 C C . VAL A 1 85 ? -7.937 2.684 25.651 1.00 94.62 85 VAL A C 1
ATOM 660 O O . VAL A 1 85 ? -8.210 3.569 26.459 1.00 94.62 85 VAL A O 1
ATOM 663 N N . SER A 1 86 ? -6.760 2.616 25.030 1.00 92.75 86 SER A N 1
ATOM 664 C CA . SER A 1 86 ? -5.664 3.549 25.303 1.00 92.75 86 SER A CA 1
ATOM 665 C C . SER A 1 86 ? -6.033 4.986 24.928 1.00 92.75 86 SER A C 1
ATOM 667 O O . SER A 1 86 ? -5.800 5.894 25.717 1.00 92.75 86 SER A O 1
ATOM 669 N N . LEU A 1 87 ? -6.667 5.197 23.769 1.00 93.44 87 LEU A N 1
ATOM 670 C CA . LEU A 1 87 ? -7.095 6.524 23.303 1.00 93.44 87 LEU A CA 1
ATOM 671 C C . LEU A 1 87 ? -8.190 7.152 24.179 1.00 93.44 87 LEU A C 1
ATOM 673 O O . LEU A 1 87 ? -8.357 8.367 24.165 1.00 93.44 87 LEU A O 1
ATOM 677 N N . ASN A 1 88 ? -8.912 6.348 24.962 1.00 93.00 88 ASN A N 1
ATOM 678 C CA . ASN A 1 88 ? -9.908 6.828 25.919 1.00 93.00 88 ASN A CA 1
ATOM 679 C C . ASN A 1 88 ? -9.331 7.144 27.312 1.00 93.00 88 ASN A C 1
ATOM 681 O O . ASN A 1 88 ? -10.092 7.522 28.208 1.00 93.00 88 ASN A O 1
ATOM 685 N N . ALA A 1 89 ? -8.015 7.009 27.519 1.00 95.06 89 ALA A N 1
ATOM 686 C CA . ALA A 1 89 ? -7.383 7.371 28.783 1.00 95.06 89 ALA A CA 1
ATOM 687 C C . ALA A 1 89 ? -7.577 8.877 29.080 1.00 95.06 89 ALA A C 1
ATOM 689 O O . ALA A 1 89 ? -7.342 9.701 28.190 1.00 95.06 89 ALA A O 1
ATOM 690 N N . PRO A 1 90 ? -8.005 9.263 30.302 1.00 93.81 90 PRO A N 1
ATOM 691 C CA . PRO A 1 90 ? -8.403 10.638 30.623 1.00 93.81 90 PRO A CA 1
ATOM 692 C C . PRO A 1 90 ? -7.349 11.697 30.294 1.00 93.81 90 PRO A C 1
ATOM 694 O O . PRO A 1 90 ? -7.698 12.821 29.950 1.00 93.81 90 PRO A O 1
ATOM 697 N N . GLU A 1 91 ? -6.073 11.337 30.402 1.00 94.81 91 GLU A N 1
ATOM 698 C CA . GLU A 1 91 ? -4.935 12.232 30.217 1.00 94.81 91 GLU A CA 1
ATOM 699 C C . GLU A 1 91 ? -4.704 12.612 28.750 1.00 94.81 91 GLU A C 1
ATOM 701 O O . GLU A 1 91 ? -4.162 13.682 28.489 1.00 94.81 91 GLU A O 1
ATOM 706 N N . ILE A 1 92 ? -5.098 11.750 27.804 1.00 92.69 92 ILE A N 1
ATOM 707 C CA . ILE A 1 92 ? -4.849 11.943 26.363 1.00 92.69 92 ILE A CA 1
ATOM 708 C C . ILE A 1 92 ? -6.124 12.015 25.520 1.00 92.69 92 ILE A C 1
ATOM 710 O O . ILE A 1 92 ? -6.048 12.275 24.321 1.00 92.69 92 ILE A O 1
ATOM 714 N N . ARG A 1 93 ? -7.297 11.785 26.122 1.00 94.00 93 ARG A N 1
ATOM 715 C CA . ARG A 1 93 ? -8.574 11.649 25.408 1.00 94.00 93 ARG A CA 1
ATOM 716 C C . ARG A 1 93 ? -8.895 12.846 24.519 1.00 94.00 93 ARG A C 1
ATOM 718 O O . ARG A 1 93 ? -9.354 12.660 23.396 1.00 94.00 93 ARG A O 1
ATOM 725 N N . ASP A 1 94 ? -8.680 14.060 25.015 1.00 94.44 94 ASP A N 1
ATOM 726 C CA . ASP A 1 94 ? -9.072 15.268 24.288 1.00 94.44 94 ASP A CA 1
ATOM 727 C C . ASP A 1 94 ? -8.150 15.507 23.073 1.00 94.44 94 ASP A C 1
ATOM 729 O O . ASP A 1 94 ? -8.639 15.754 21.972 1.00 94.44 94 ASP A O 1
ATOM 733 N N . GLU A 1 95 ? -6.834 15.307 23.224 1.00 93.19 95 GLU A N 1
ATOM 734 C CA . GLU A 1 95 ? -5.866 15.365 22.114 1.00 93.19 95 GLU A CA 1
ATOM 735 C C . GLU A 1 95 ? -6.122 14.253 21.082 1.00 93.19 95 GLU A C 1
ATOM 737 O O . GLU A 1 95 ? -6.137 14.497 19.873 1.00 93.19 95 GLU A O 1
ATOM 742 N N . ALA A 1 96 ? -6.397 13.032 21.550 1.00 94.19 96 ALA A N 1
ATOM 743 C CA . ALA A 1 96 ? -6.764 11.912 20.693 1.00 94.19 96 ALA A CA 1
ATOM 744 C C . ALA A 1 96 ? -8.051 12.197 19.901 1.00 94.19 96 ALA A C 1
ATOM 746 O O . ALA A 1 96 ? -8.116 11.899 18.708 1.00 94.19 96 ALA A O 1
ATOM 747 N N . ALA A 1 97 ? -9.062 12.801 20.532 1.00 92.81 97 ALA A N 1
ATOM 748 C CA . ALA A 1 97 ? -10.314 13.161 19.877 1.00 92.81 97 ALA A CA 1
ATOM 749 C C . ALA A 1 97 ? -10.113 14.224 18.787 1.00 92.81 97 ALA A C 1
ATOM 751 O O . ALA A 1 97 ? -10.690 14.096 17.704 1.00 92.81 97 ALA A O 1
ATOM 752 N N . GLU A 1 98 ? -9.280 15.240 19.029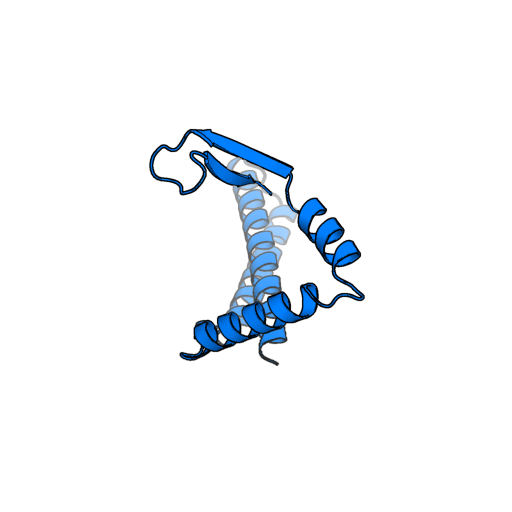 1.00 94.06 98 GLU A N 1
ATOM 753 C CA . GLU A 1 98 ? -8.936 16.236 18.007 1.00 94.06 98 GLU A CA 1
ATOM 754 C C . GLU A 1 98 ? -8.193 15.606 16.825 1.00 94.06 98 GLU A C 1
ATOM 756 O O . GLU A 1 98 ? -8.567 15.827 15.669 1.00 94.06 98 GLU A O 1
ATOM 761 N N . ALA A 1 99 ? -7.193 14.764 17.100 1.00 94.19 99 ALA A N 1
ATOM 762 C CA . ALA A 1 99 ? -6.448 14.058 16.064 1.00 94.19 99 ALA A CA 1
ATOM 763 C C . ALA A 1 99 ? -7.364 13.154 15.225 1.00 94.19 99 ALA A C 1
ATOM 765 O O . ALA A 1 99 ? -7.316 13.202 13.996 1.00 94.19 99 ALA A O 1
ATOM 766 N N . LEU A 1 100 ? -8.253 12.383 15.857 1.00 91.56 100 LEU A N 1
ATOM 767 C CA . LEU A 1 100 ? -9.237 11.557 15.152 1.00 91.56 100 LEU A CA 1
ATOM 768 C C . LEU A 1 100 ? -10.206 12.406 14.325 1.00 91.56 100 LEU A C 1
ATOM 770 O O . LEU A 1 100 ? -10.524 12.045 13.195 1.00 91.56 100 LEU A O 1
ATOM 774 N N . ARG A 1 101 ? -10.648 13.556 14.846 1.00 91.00 101 ARG A N 1
ATOM 775 C CA . ARG A 1 101 ? -11.541 14.455 14.109 1.00 91.00 101 ARG A CA 1
ATOM 776 C C . ARG A 1 101 ? -10.867 15.084 12.894 1.00 91.00 101 ARG A C 1
ATOM 778 O O . ARG A 1 101 ? -11.552 15.324 11.907 1.00 91.00 101 ARG A O 1
ATOM 785 N N . SER A 1 102 ? -9.548 15.281 12.924 1.00 94.00 102 SER A N 1
ATOM 786 C CA . SER A 1 102 ? -8.784 15.747 11.757 1.00 94.00 102 SER A CA 1
ATOM 787 C C . SER A 1 102 ? -8.809 14.766 10.576 1.00 94.00 102 SER A C 1
ATOM 789 O O . SER A 1 102 ? -8.607 15.181 9.439 1.00 94.00 102 SER A O 1
ATOM 791 N N . LEU A 1 103 ? -9.099 13.484 10.835 1.00 94.69 103 LEU A N 1
ATOM 792 C CA . LEU A 1 103 ? -9.246 12.452 9.807 1.00 94.69 103 LEU A CA 1
ATOM 793 C C . LEU A 1 103 ? -10.650 12.420 9.187 1.00 94.69 103 LEU A C 1
ATOM 795 O O . LEU A 1 103 ? -10.880 11.619 8.293 1.00 94.69 103 LEU A O 1
ATOM 799 N N . ILE A 1 104 ? -11.602 13.220 9.678 1.00 94.38 104 ILE A N 1
ATOM 800 C CA . ILE A 1 104 ? -12.989 13.230 9.201 1.00 94.38 104 ILE A CA 1
ATOM 801 C C . ILE A 1 104 ? -13.214 14.516 8.398 1.00 94.38 104 ILE A C 1
ATOM 803 O O . ILE A 1 104 ? -13.291 15.604 8.964 1.00 94.38 104 ILE A O 1
ATOM 807 N N . GLU A 1 105 ? -13.371 14.392 7.080 1.00 95.00 105 GLU A N 1
ATOM 808 C CA . GLU A 1 105 ? -13.702 15.495 6.172 1.00 95.00 105 GLU A CA 1
ATOM 809 C C . GLU A 1 105 ? -15.128 16.016 6.415 1.00 95.00 105 GLU A C 1
ATOM 811 O O . GLU A 1 105 ? -15.359 17.225 6.483 1.00 95.00 105 GLU A O 1
ATOM 816 N N . ARG A 1 106 ? -16.111 15.114 6.560 1.00 93.75 106 ARG A N 1
ATOM 817 C CA . ARG A 1 106 ? -17.508 15.478 6.858 1.00 93.75 106 ARG A CA 1
ATOM 818 C C . ARG A 1 106 ? -18.301 14.332 7.475 1.00 93.75 106 ARG A C 1
ATOM 820 O O . ARG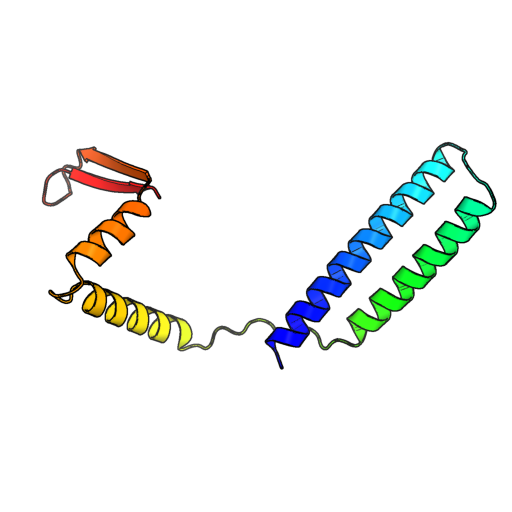 A 1 106 ? -18.012 13.160 7.257 1.00 93.75 106 ARG A O 1
ATOM 827 N N . VAL A 1 107 ? -19.373 14.695 8.174 1.00 94.12 107 VAL A N 1
ATOM 828 C CA . VAL A 1 107 ? -20.362 13.764 8.733 1.00 94.12 107 VAL A CA 1
ATOM 829 C C . VAL A 1 107 ? -21.692 13.981 8.019 1.00 94.12 107 VAL A C 1
ATOM 831 O O . VAL A 1 107 ? -22.243 15.080 8.076 1.00 94.12 107 VAL A O 1
ATOM 834 N N . ALA A 1 108 ? -22.197 12.959 7.331 1.00 95.00 108 ALA A N 1
ATOM 835 C CA . ALA A 1 108 ? -23.517 12.984 6.714 1.00 95.00 108 ALA A CA 1
ATOM 836 C C . ALA A 1 108 ? -24.536 12.369 7.678 1.00 95.00 108 ALA A C 1
ATOM 838 O O . ALA A 1 108 ? -24.409 11.212 8.069 1.00 95.00 108 ALA A O 1
ATOM 839 N N . LEU A 1 109 ? -25.536 13.157 8.075 1.00 95.00 109 LEU A N 1
ATOM 840 C CA . LEU A 1 109 ? -26.639 12.701 8.917 1.00 95.00 109 LEU A CA 1
ATOM 841 C C . LEU A 1 109 ? -27.886 12.537 8.055 1.00 95.00 109 LEU A C 1
ATOM 843 O O . LEU A 1 109 ? -28.285 13.474 7.361 1.00 95.00 109 LEU A O 1
ATOM 847 N N . THR A 1 110 ? -28.507 11.364 8.111 1.00 95.50 110 THR A N 1
ATOM 848 C CA . THR A 1 110 ? -29.752 11.075 7.394 1.00 95.50 110 THR A CA 1
ATOM 849 C C . THR A 1 110 ? -30.824 10.602 8.375 1.00 95.50 110 THR A C 1
ATOM 851 O O . THR A 1 110 ? -30.509 9.849 9.295 1.00 95.50 110 THR A O 1
ATOM 854 N N . PRO A 1 111 ? -32.085 11.053 8.238 1.00 96.50 111 PRO A N 1
ATOM 855 C CA . PRO A 1 111 ? -33.179 10.509 9.033 1.00 96.50 111 PRO A CA 1
ATOM 856 C C . PRO A 1 111 ? -33.335 9.007 8.786 1.00 96.50 111 PRO A C 1
ATOM 858 O O . PRO A 1 111 ? -33.523 8.589 7.644 1.00 96.50 111 PRO A O 1
ATOM 861 N N . ASP A 1 112 ? -33.298 8.219 9.857 1.00 95.44 112 ASP A N 1
ATOM 862 C CA . ASP A 1 112 ? -33.494 6.771 9.819 1.00 95.44 112 ASP A CA 1
ATOM 863 C C . ASP A 1 112 ? -34.455 6.350 10.944 1.00 95.44 112 ASP A C 1
ATOM 865 O O . ASP A 1 112 ? -34.065 6.335 12.112 1.00 95.44 112 ASP A O 1
ATOM 869 N N . PRO A 1 113 ? -35.711 5.984 10.625 1.00 91.88 113 PRO A N 1
ATOM 870 C CA . PRO A 1 113 ? -36.702 5.583 11.622 1.00 91.88 113 PRO A CA 1
ATOM 871 C C . PRO A 1 113 ? -36.380 4.252 12.323 1.00 91.88 113 PRO A C 1
ATOM 873 O O . PRO A 1 113 ? -37.080 3.886 13.264 1.00 91.88 113 PRO A O 1
ATOM 876 N N . THR A 1 114 ? -35.365 3.512 11.865 1.00 92.38 114 THR A N 1
ATOM 877 C CA . THR A 1 114 ? -34.907 2.260 12.484 1.00 92.38 114 THR A CA 1
ATOM 878 C C . THR A 1 114 ? -33.722 2.454 13.430 1.00 92.38 114 THR A C 1
ATOM 880 O O . THR A 1 114 ? -33.445 1.572 14.246 1.00 92.38 114 THR A O 1
ATOM 883 N N . ALA A 1 115 ? -33.052 3.608 13.369 1.00 89.69 115 ALA A N 1
ATOM 884 C CA . ALA A 1 115 ? -31.974 3.952 14.283 1.00 89.69 115 ALA A CA 1
ATOM 885 C C . ALA A 1 115 ? -32.531 4.322 15.676 1.00 89.69 115 ALA A C 1
ATOM 887 O O . ALA A 1 115 ? -33.591 4.950 15.753 1.00 89.69 115 ALA A O 1
ATOM 888 N N . PRO A 1 116 ? -31.818 4.007 16.780 1.00 89.56 116 PRO A N 1
ATOM 889 C CA . PRO A 1 116 ? -32.259 4.324 18.146 1.00 89.56 116 PRO A CA 1
ATOM 890 C C . PRO A 1 116 ? -32.615 5.802 18.355 1.00 89.56 116 PRO A C 1
ATOM 892 O O . PRO A 1 116 ? -33.551 6.121 19.087 1.00 89.56 116 PRO A O 1
ATOM 895 N N . ASP A 1 117 ? -31.906 6.682 17.648 1.00 90.50 117 ASP A N 1
ATOM 896 C CA . ASP A 1 117 ? -32.002 8.134 17.794 1.00 90.50 117 ASP A CA 1
ATOM 897 C C . ASP A 1 117 ? -32.750 8.787 16.614 1.00 90.50 117 ASP A C 1
ATOM 899 O O . ASP A 1 117 ? -32.803 10.011 16.498 1.00 90.50 117 ASP A O 1
ATOM 903 N N . GLY A 1 118 ? -33.300 7.980 15.697 1.00 93.06 118 GLY A N 1
ATOM 904 C CA . GLY A 1 118 ? -33.958 8.458 14.478 1.00 93.06 118 GLY A CA 1
ATOM 905 C C . GLY A 1 118 ? -33.005 8.993 13.397 1.00 93.06 118 GLY A C 1
ATOM 906 O O . GLY A 1 118 ? -33.464 9.589 12.419 1.00 93.06 118 GLY A O 1
ATOM 907 N N . LEU A 1 119 ? -31.689 8.828 13.571 1.00 93.81 119 LEU A N 1
ATOM 908 C CA . LEU A 1 119 ? -30.644 9.348 12.688 1.00 93.81 119 LEU A CA 1
ATOM 909 C C . LEU A 1 119 ? -29.582 8.280 12.408 1.00 93.81 119 LEU A C 1
ATOM 911 O O . LEU A 1 119 ? -29.060 7.660 13.332 1.00 93.81 119 LEU A O 1
ATOM 915 N N . ALA A 1 120 ? -29.208 8.133 11.141 1.00 93.75 120 ALA A N 1
ATOM 916 C CA . ALA A 1 120 ? -28.019 7.410 10.715 1.00 93.75 120 ALA A CA 1
ATOM 917 C C . ALA A 1 120 ? -26.889 8.405 10.419 1.00 93.75 120 ALA A C 1
ATOM 919 O O . ALA A 1 120 ? -27.111 9.446 9.791 1.00 93.75 120 ALA A O 1
ATOM 920 N N . ALA A 1 121 ? -25.676 8.085 10.874 1.00 92.88 121 ALA A N 1
ATOM 921 C CA . ALA A 1 121 ? -24.484 8.895 10.657 1.00 92.88 121 ALA A CA 1
ATOM 922 C C . ALA A 1 121 ? -23.468 8.142 9.794 1.00 92.88 121 ALA A C 1
ATOM 924 O O . ALA A 1 121 ? -23.031 7.049 10.147 1.00 92.88 121 ALA A O 1
ATOM 925 N N . GLU A 1 122 ? -23.052 8.764 8.697 1.00 93.94 122 GLU A N 1
ATOM 926 C CA . GLU A 1 122 ? -21.953 8.301 7.856 1.00 93.94 122 GLU A CA 1
ATOM 927 C C . GLU A 1 122 ? -20.764 9.256 7.996 1.00 93.94 122 GLU A C 1
ATOM 929 O O . GLU A 1 122 ? -20.895 10.477 7.857 1.00 93.94 122 GLU A O 1
ATOM 934 N N . LEU A 1 123 ? -19.590 8.699 8.296 1.00 93.75 123 LEU A N 1
ATOM 935 C CA . LEU A 1 123 ? -18.340 9.447 8.392 1.00 93.75 123 LEU A CA 1
ATOM 936 C C . LEU A 1 123 ? -17.598 9.359 7.057 1.00 93.75 123 LEU A C 1
ATOM 938 O O . LEU A 1 123 ? -17.391 8.267 6.531 1.00 93.75 123 LEU A O 1
ATOM 942 N N . HIS A 1 124 ? -17.171 10.504 6.533 1.00 92.56 124 HIS A N 1
ATOM 943 C CA . HIS A 1 124 ? -16.298 10.598 5.367 1.00 92.56 124 HIS A CA 1
ATOM 944 C C . HIS A 1 124 ? -14.983 11.230 5.804 1.00 92.56 124 HIS A C 1
ATOM 946 O O . HIS A 1 124 ? -15.004 12.251 6.492 1.00 92.56 124 HIS A O 1
ATOM 952 N N . GLY A 1 125 ? -13.869 10.625 5.411 1.00 83.38 125 GLY A N 1
ATOM 953 C CA . GLY A 1 125 ? -12.508 11.029 5.745 1.00 83.38 125 GLY A CA 1
ATOM 954 C C . GLY A 1 125 ? -11.555 10.743 4.604 1.00 83.38 125 GLY A C 1
ATOM 955 O O . GLY A 1 125 ? -11.940 9.934 3.725 1.00 83.38 125 GLY A O 1
#